Protein AF-A0A7S0N0I1-F1 (afdb_monomer_lite)

Radius of gyration: 22.68 Å; chains: 1; bounding box: 42×71×42 Å

Organism: NCBI:txid233186

pLDDT: mean 77.78, std 11.57, range [55.75, 96.75]

Foldseek 3Di:
DVVVVVVVVVVVCVVPVFPDDDFDLDADDADDPPPLPDDPPDPVSVVNVVSNCVVVVVVVPDDDDPDDDDDDDPPDALVCQCVDPVNVCCCVVPVPVDDRDDDDDDPPPQPQQVVCCQFQVDHDGPVVVVCSPPPDDDPSHYGVVVVVVVD

InterPro domains:
  IPR039524 GPI ethanolamine phosphate transferase 3 [PTHR23071] (4-150)

Structure (mmCIF, N/CA/C/O backbone):
data_AF-A0A7S0N0I1-F1
#
_entry.id   AF-A0A7S0N0I1-F1
#
loop_
_atom_site.group_PDB
_atom_site.id
_atom_site.type_symbol
_atom_site.label_atom_id
_atom_site.label_alt_id
_atom_site.label_comp_id
_atom_site.label_asym_id
_atom_site.label_entity_id
_atom_site.label_seq_id
_atom_site.pdbx_PDB_ins_code
_atom_site.Cartn_x
_atom_site.Cartn_y
_atom_site.Cartn_z
_atom_site.occupancy
_atom_site.B_iso_or_equiv
_atom_site.auth_seq_id
_atom_site.auth_comp_id
_atom_site.auth_asym_id
_atom_site.auth_atom_id
_atom_site.pdbx_PDB_model_num
ATOM 1 N N . ASN A 1 1 ? 18.845 41.990 -16.873 1.00 63.41 1 ASN A N 1
ATOM 2 C CA . ASN A 1 1 ? 19.590 40.792 -16.415 1.00 63.41 1 ASN A CA 1
ATOM 3 C C . ASN A 1 1 ? 18.882 39.913 -15.386 1.00 63.41 1 ASN A C 1
ATOM 5 O O . ASN A 1 1 ? 19.279 38.767 -15.263 1.00 63.41 1 ASN A O 1
ATOM 9 N N . VAL A 1 2 ? 17.809 40.354 -14.716 1.00 86.19 2 VAL A N 1
ATOM 10 C CA . VAL A 1 2 ? 17.047 39.487 -13.784 1.00 86.19 2 VAL A CA 1
ATOM 11 C C . VAL A 1 2 ? 16.192 38.436 -14.516 1.00 86.19 2 VAL A C 1
ATOM 13 O O . VAL A 1 2 ? 16.119 37.292 -14.080 1.00 86.19 2 VAL A O 1
ATOM 16 N N . GLY A 1 3 ? 15.629 38.773 -15.686 1.00 92.81 3 GLY A N 1
ATOM 17 C CA . GLY A 1 3 ? 14.811 37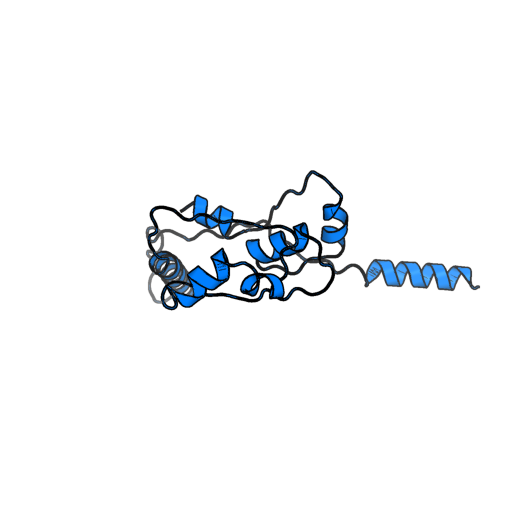.838 -16.475 1.00 92.81 3 GLY A CA 1
ATOM 18 C C . GLY A 1 3 ? 15.556 36.579 -16.938 1.00 92.81 3 GLY A C 1
ATOM 19 O O . GLY A 1 3 ? 14.998 35.491 -16.885 1.00 92.81 3 GLY A O 1
ATOM 20 N N . LEU A 1 4 ? 16.839 36.697 -17.302 1.00 93.44 4 LEU A N 1
ATOM 21 C CA . LEU A 1 4 ? 17.684 35.546 -17.658 1.00 93.44 4 LEU A CA 1
ATOM 22 C C . LEU A 1 4 ? 17.880 34.588 -16.477 1.00 93.44 4 LEU A C 1
ATOM 24 O O . LEU A 1 4 ? 17.880 33.376 -16.664 1.00 93.44 4 LEU A O 1
ATOM 28 N N . LEU A 1 5 ? 17.996 35.129 -15.263 1.00 93.06 5 LEU A N 1
ATOM 29 C CA . LEU A 1 5 ? 18.186 34.349 -14.044 1.00 93.06 5 LEU A CA 1
ATOM 30 C C . LEU A 1 5 ? 16.899 33.604 -13.653 1.00 93.06 5 LEU A C 1
ATOM 32 O O . LEU A 1 5 ? 16.961 32.454 -13.232 1.00 93.06 5 LEU A O 1
ATOM 36 N N . HIS A 1 6 ? 15.730 34.217 -13.874 1.00 93.12 6 HIS A N 1
ATOM 37 C CA . HIS A 1 6 ? 14.436 33.542 -13.722 1.00 93.12 6 HIS A CA 1
ATOM 38 C C . HIS A 1 6 ? 14.221 32.450 -14.772 1.00 93.12 6 HIS A C 1
ATOM 40 O O . HIS A 1 6 ? 13.816 31.351 -14.412 1.00 93.12 6 HIS A O 1
ATOM 46 N N . ILE A 1 7 ? 14.547 32.705 -16.044 1.00 94.56 7 ILE A N 1
ATOM 47 C CA . ILE A 1 7 ? 14.450 31.689 -17.105 1.00 94.56 7 ILE A CA 1
ATOM 48 C C . ILE A 1 7 ? 15.375 30.508 -16.796 1.00 94.56 7 ILE A C 1
ATOM 50 O O . ILE A 1 7 ? 14.942 29.361 -16.862 1.00 94.56 7 ILE A O 1
ATOM 54 N N . PHE A 1 8 ? 16.621 30.773 -16.398 1.00 92.50 8 PHE A N 1
ATOM 55 C CA . PHE A 1 8 ? 17.562 29.727 -16.003 1.00 92.50 8 PHE A CA 1
ATOM 56 C C . PHE A 1 8 ? 17.060 28.931 -14.789 1.00 92.50 8 PHE A C 1
ATOM 58 O O . PHE A 1 8 ? 17.102 27.704 -14.807 1.00 92.50 8 PHE A O 1
ATOM 65 N N . GLY A 1 9 ? 16.512 29.607 -13.772 1.00 90.00 9 GLY A N 1
ATOM 66 C CA . GLY A 1 9 ? 15.904 28.959 -12.608 1.00 90.00 9 GLY A CA 1
ATOM 67 C C . GLY A 1 9 ? 14.709 28.073 -12.966 1.00 90.00 9 GLY A C 1
ATOM 68 O O . GLY A 1 9 ? 14.618 26.949 -12.480 1.00 90.00 9 GLY A O 1
ATOM 69 N N . VAL A 1 10 ? 13.832 28.528 -13.867 1.00 89.81 10 VAL A N 1
ATOM 70 C CA . VAL A 1 10 ? 12.703 27.728 -14.369 1.00 89.81 10 VAL A CA 1
ATOM 71 C C . VAL A 1 10 ? 13.198 26.512 -15.153 1.00 89.81 10 VAL A C 1
ATOM 73 O O . VAL A 1 10 ? 12.707 25.412 -14.928 1.00 89.81 10 VAL A O 1
ATOM 76 N N . LEU A 1 11 ? 14.199 26.666 -16.024 1.00 88.50 11 LEU A N 1
ATOM 77 C CA . LEU A 1 11 ? 14.775 25.545 -16.778 1.00 88.50 11 LEU A CA 1
ATOM 78 C C . LEU A 1 11 ? 15.449 24.517 -15.859 1.00 88.50 11 LEU A C 1
ATOM 80 O O . LEU A 1 11 ? 15.284 23.312 -16.050 1.00 88.50 11 LEU A O 1
ATOM 84 N N . MET A 1 12 ? 16.175 24.976 -14.838 1.00 86.69 12 MET A N 1
ATOM 85 C CA . MET A 1 12 ? 16.802 24.092 -13.857 1.00 86.69 12 MET A CA 1
ATOM 86 C C . MET A 1 12 ? 15.751 23.369 -12.995 1.00 86.69 12 MET A C 1
ATOM 88 O O . MET A 1 12 ? 15.864 22.170 -12.750 1.00 86.69 12 MET A O 1
ATOM 92 N N . PHE A 1 13 ? 14.685 24.067 -12.596 1.00 84.06 13 PHE A N 1
ATOM 93 C CA . PHE A 1 13 ? 13.560 23.467 -11.880 1.00 84.06 13 PHE A CA 1
ATOM 94 C C . PHE A 1 13 ? 12.854 22.400 -12.727 1.00 84.06 13 PHE A C 1
ATOM 96 O O . PHE A 1 13 ? 12.692 21.268 -12.281 1.00 84.06 13 PHE A O 1
ATOM 103 N N . LEU A 1 14 ? 12.504 22.714 -13.976 1.00 80.06 14 LEU A N 1
ATOM 104 C CA . LEU A 1 14 ? 11.817 21.781 -14.873 1.00 80.06 14 LEU A CA 1
ATOM 105 C C . LEU A 1 14 ? 12.673 20.561 -15.254 1.00 80.06 14 LEU A C 1
ATOM 107 O O . LEU A 1 14 ? 12.114 19.508 -15.543 1.00 80.06 14 LEU A O 1
ATOM 111 N N . SER A 1 15 ? 14.005 20.680 -15.243 1.00 77.94 15 SER A N 1
ATOM 112 C CA . SER A 1 15 ? 14.913 19.577 -15.596 1.00 77.94 15 SER A CA 1
ATOM 113 C C . SER A 1 15 ? 15.227 18.618 -14.444 1.00 77.94 15 SER A C 1
ATOM 115 O O . SER A 1 15 ? 15.503 17.452 -14.712 1.00 77.94 15 SER A O 1
ATOM 117 N N . GLY A 1 16 ? 15.190 19.075 -13.186 1.00 69.81 16 GLY A N 1
ATOM 118 C CA . GLY A 1 16 ? 15.610 18.267 -12.030 1.00 69.81 16 GLY A CA 1
ATOM 119 C C . GLY A 1 16 ? 14.535 17.981 -10.979 1.00 69.81 16 GLY A C 1
ATOM 120 O O . GLY A 1 16 ? 14.659 17.007 -10.242 1.00 69.81 16 GLY A O 1
ATOM 121 N N . PHE A 1 17 ? 13.485 18.802 -10.881 1.00 67.62 17 PHE A N 1
ATOM 122 C CA . PHE A 1 17 ? 12.477 18.662 -9.821 1.00 67.62 17 PHE A CA 1
ATOM 123 C C . PHE A 1 17 ? 11.466 17.544 -10.100 1.00 67.62 17 PHE A C 1
ATOM 125 O O . PHE A 1 17 ? 10.965 16.898 -9.179 1.00 67.62 17 PHE A O 1
ATOM 132 N N . LEU A 1 18 ? 11.161 17.292 -11.374 1.00 62.94 18 LEU A N 1
ATOM 133 C CA . LEU A 1 18 ? 10.228 16.240 -11.754 1.00 62.94 18 LEU A CA 1
ATOM 134 C C . LEU A 1 18 ? 10.950 14.892 -11.718 1.00 62.94 18 LEU A C 1
ATOM 136 O O . LEU A 1 18 ? 11.586 14.483 -12.687 1.00 62.94 18 LEU A O 1
ATOM 140 N N . LEU A 1 19 ? 10.842 14.201 -10.581 1.00 56.94 19 LEU A N 1
ATOM 141 C CA . LEU A 1 19 ? 11.234 12.800 -10.449 1.00 56.94 19 LEU A CA 1
ATOM 142 C C . LEU A 1 19 ? 10.541 11.977 -11.544 1.00 56.94 19 LEU A C 1
ATOM 144 O O . LEU A 1 19 ? 9.338 11.718 -11.488 1.00 56.94 19 LEU A O 1
ATOM 148 N N . THR A 1 20 ? 11.310 11.571 -12.551 1.00 56.31 20 THR A N 1
ATOM 149 C CA . THR A 1 20 ? 10.852 10.660 -13.596 1.00 56.31 20 THR A CA 1
ATOM 150 C C . THR A 1 20 ? 11.000 9.235 -13.076 1.00 56.31 20 THR A C 1
ATOM 152 O O . THR A 1 20 ? 12.081 8.650 -13.077 1.00 56.31 20 THR A O 1
ATOM 155 N N . ARG A 1 21 ? 9.903 8.663 -12.574 1.00 66.00 21 ARG A N 1
ATOM 156 C CA . ARG A 1 21 ? 9.843 7.231 -12.265 1.00 66.00 21 ARG A CA 1
ATOM 157 C C . ARG A 1 21 ? 9.639 6.457 -13.563 1.00 66.00 21 ARG A C 1
ATOM 159 O O . ARG A 1 21 ? 8.829 6.843 -14.402 1.00 66.00 21 ARG A O 1
ATOM 166 N N . ARG A 1 22 ? 10.354 5.342 -13.712 1.00 62.75 22 ARG A N 1
ATOM 167 C CA . ARG A 1 22 ? 10.014 4.329 -14.711 1.00 62.75 22 ARG A CA 1
ATOM 168 C C . ARG A 1 22 ? 8.943 3.421 -14.127 1.00 62.75 22 ARG A C 1
ATOM 170 O O . ARG A 1 22 ? 9.184 2.742 -13.134 1.00 62.75 22 ARG A O 1
ATOM 177 N N . GLU A 1 23 ? 7.771 3.446 -14.738 1.00 68.50 23 GLU A N 1
ATOM 178 C CA . GLU A 1 23 ? 6.701 2.490 -14.475 1.00 68.50 23 GLU A CA 1
ATOM 179 C C . GLU A 1 23 ? 6.893 1.327 -15.451 1.00 68.50 23 GLU A C 1
ATOM 181 O O . GLU A 1 23 ? 6.908 1.536 -16.669 1.00 68.50 23 GLU A O 1
ATOM 186 N N . LEU A 1 24 ? 7.120 0.117 -14.933 1.00 75.00 24 LEU A N 1
ATOM 187 C CA . LEU A 1 24 ? 7.102 -1.076 -15.773 1.00 75.00 24 LEU A CA 1
ATOM 188 C C . LEU A 1 24 ? 5.642 -1.450 -16.014 1.00 75.00 24 LEU A C 1
ATOM 190 O O . LEU A 1 24 ? 4.873 -1.603 -15.069 1.00 75.00 24 LEU A O 1
ATOM 194 N N . ARG A 1 25 ? 5.280 -1.582 -17.290 1.00 75.44 25 ARG A N 1
ATOM 195 C CA . ARG A 1 25 ? 3.948 -2.041 -17.717 1.00 75.44 25 ARG A CA 1
ATOM 196 C C . ARG A 1 25 ? 3.854 -3.561 -17.802 1.00 75.44 25 ARG A C 1
ATOM 198 O O . ARG A 1 25 ? 2.791 -4.104 -18.085 1.00 75.44 25 ARG A O 1
ATOM 205 N N . ASP A 1 26 ? 4.984 -4.234 -17.620 1.00 80.19 26 ASP A N 1
ATOM 206 C CA . ASP A 1 26 ? 5.053 -5.680 -17.696 1.00 80.19 26 ASP A CA 1
ATOM 207 C C . ASP A 1 26 ? 4.428 -6.281 -16.442 1.00 80.19 26 ASP A C 1
ATOM 209 O O . ASP A 1 26 ? 4.752 -5.907 -15.314 1.00 80.19 26 ASP A O 1
ATOM 213 N N . ILE A 1 27 ? 3.525 -7.227 -16.665 1.00 79.25 27 ILE A N 1
ATOM 214 C CA . ILE A 1 27 ? 2.850 -7.970 -15.610 1.00 79.25 27 ILE A CA 1
ATOM 215 C C . ILE A 1 27 ? 3.691 -9.204 -15.327 1.00 79.25 27 ILE A C 1
ATOM 217 O O . ILE A 1 27 ? 4.032 -9.953 -16.251 1.00 79.25 27 ILE A O 1
ATOM 221 N N . SER A 1 28 ? 4.031 -9.423 -14.059 1.00 78.75 28 SER A N 1
ATOM 222 C CA . SER A 1 28 ? 4.778 -10.613 -13.682 1.00 78.75 28 SER A CA 1
ATOM 223 C C . SER A 1 28 ? 3.939 -11.858 -13.978 1.00 78.75 28 SER A C 1
ATOM 225 O O . SER A 1 28 ? 2.743 -11.922 -13.699 1.00 78.75 28 SER A O 1
ATOM 227 N N . SER A 1 29 ? 4.560 -12.839 -14.625 1.00 76.62 29 SER A N 1
ATOM 228 C CA . SER A 1 29 ? 3.956 -14.141 -14.886 1.00 76.62 29 SER A CA 1
ATOM 229 C C . SER A 1 29 ? 4.889 -15.204 -14.352 1.00 76.62 29 SER A C 1
ATOM 231 O O . SER A 1 29 ? 6.112 -15.089 -14.473 1.00 76.62 29 SER A O 1
ATOM 233 N N . CYS A 1 30 ? 4.309 -16.230 -13.742 1.00 74.12 30 CYS A N 1
ATOM 234 C CA . CYS A 1 30 ? 5.086 -17.365 -13.292 1.00 74.12 30 CYS A CA 1
ATOM 235 C C . CYS A 1 30 ? 5.048 -18.464 -14.344 1.00 74.12 30 CYS A C 1
ATOM 237 O O . CYS A 1 30 ? 3.960 -18.900 -14.724 1.00 74.12 30 CYS A O 1
ATOM 239 N N . PRO A 1 31 ? 6.219 -18.897 -14.845 1.00 65.69 31 PRO A N 1
ATOM 240 C CA . PRO A 1 31 ? 6.283 -20.025 -15.754 1.00 65.69 31 PRO A CA 1
ATOM 241 C C . PRO A 1 31 ? 5.744 -21.267 -15.047 1.00 65.69 31 PRO A C 1
ATOM 243 O O . PRO A 1 31 ? 6.167 -21.579 -13.933 1.00 65.69 31 PRO A O 1
ATOM 246 N N . THR A 1 32 ? 4.831 -21.985 -15.693 1.00 62.12 32 THR A N 1
ATOM 247 C CA . THR A 1 32 ? 4.448 -23.325 -15.255 1.00 62.12 32 THR A CA 1
ATOM 248 C C . THR A 1 32 ? 5.603 -24.293 -15.505 1.00 62.12 32 THR A C 1
ATOM 250 O O . THR A 1 32 ? 6.397 -24.133 -16.435 1.00 62.12 32 THR A O 1
ATOM 253 N N . GLN A 1 33 ? 5.708 -25.305 -14.645 1.00 57.25 33 GLN A N 1
ATOM 254 C CA . GLN A 1 33 ? 6.823 -26.255 -14.568 1.00 57.25 33 GLN A CA 1
ATOM 255 C C . GLN A 1 33 ? 7.041 -27.100 -15.843 1.00 57.25 33 GLN A C 1
ATOM 257 O O . GLN A 1 33 ? 8.032 -27.814 -15.947 1.00 57.25 33 GLN A O 1
ATOM 262 N N . GLU A 1 34 ? 6.169 -26.984 -16.845 1.00 55.75 34 GLU A N 1
ATOM 263 C CA . GLU A 1 34 ? 6.201 -27.772 -18.082 1.00 55.75 34 GLU A CA 1
ATOM 264 C C . GLU A 1 34 ? 7.300 -27.360 -19.087 1.00 55.75 34 GLU A C 1
ATOM 266 O O . GLU A 1 34 ? 7.439 -28.003 -20.123 1.00 55.75 34 GLU A O 1
ATOM 271 N N . LEU A 1 35 ? 8.101 -26.318 -18.819 1.00 55.81 35 LEU A N 1
ATOM 272 C CA . LEU A 1 35 ? 9.037 -25.744 -19.810 1.00 55.81 35 LEU A CA 1
ATOM 273 C C . LEU A 1 35 ? 10.521 -25.712 -19.405 1.00 55.81 35 LEU A C 1
ATOM 275 O O . LEU A 1 35 ? 11.302 -24.985 -20.021 1.00 55.81 35 LEU A O 1
ATOM 279 N N . VAL A 1 36 ? 10.950 -26.484 -18.402 1.00 57.16 36 VAL A N 1
ATOM 280 C CA . VAL A 1 36 ? 12.367 -26.512 -17.980 1.00 57.16 36 VAL A CA 1
ATOM 281 C C . VAL A 1 36 ? 12.931 -27.929 -18.015 1.00 57.16 36 VAL A C 1
ATOM 283 O O . VAL A 1 36 ? 13.337 -28.486 -16.997 1.00 57.16 36 VAL A O 1
ATOM 286 N N . ASP A 1 37 ? 12.984 -28.495 -19.219 1.00 59.88 37 ASP A N 1
ATOM 287 C CA . ASP A 1 37 ? 13.902 -29.590 -19.536 1.00 59.88 37 ASP A CA 1
ATOM 288 C C . ASP A 1 37 ? 15.244 -28.962 -19.942 1.00 59.88 37 ASP A C 1
ATOM 290 O O . ASP A 1 37 ? 15.513 -28.705 -21.114 1.00 59.88 37 ASP A O 1
ATOM 294 N N . CYS A 1 38 ? 16.039 -28.543 -18.955 1.00 67.56 38 CYS A N 1
ATOM 295 C CA . CYS A 1 38 ? 17.401 -28.080 -19.205 1.00 67.56 38 CYS A CA 1
ATOM 296 C C . CYS A 1 38 ? 18.400 -28.786 -18.290 1.00 67.56 38 CYS A C 1
ATOM 298 O O . CYS A 1 38 ? 18.126 -29.055 -17.118 1.00 67.56 38 CYS A O 1
ATOM 300 N N . GLU A 1 39 ? 19.543 -29.136 -18.881 1.00 66.69 39 GLU A N 1
ATOM 301 C CA . GLU A 1 39 ? 20.630 -29.871 -18.242 1.00 66.69 39 GLU A CA 1
ATOM 302 C C . GLU A 1 39 ? 21.366 -28.980 -17.227 1.00 66.69 39 GLU A C 1
ATOM 304 O O . GLU A 1 39 ? 21.621 -27.799 -17.469 1.00 66.69 39 GLU A O 1
ATOM 309 N N . ASP A 1 40 ? 21.751 -29.560 -16.088 1.00 62.25 40 ASP A N 1
ATOM 310 C CA . ASP A 1 40 ? 22.257 -28.854 -14.896 1.00 62.25 40 ASP A CA 1
ATOM 311 C C . ASP A 1 40 ? 23.613 -28.125 -15.075 1.00 62.25 40 ASP A C 1
ATOM 313 O O . ASP A 1 40 ? 24.131 -27.522 -14.129 1.00 62.25 40 ASP A O 1
ATOM 317 N N . ALA A 1 41 ? 24.205 -28.171 -16.272 1.00 65.88 41 ALA A N 1
ATOM 318 C CA . ALA A 1 41 ? 25.486 -27.543 -16.592 1.00 65.88 41 ALA A CA 1
ATOM 319 C C . ALA A 1 41 ? 25.383 -26.037 -16.904 1.00 65.88 41 ALA A C 1
ATOM 321 O O . ALA A 1 41 ? 26.394 -25.339 -16.825 1.00 65.88 41 ALA A O 1
ATOM 322 N N . ASP A 1 42 ? 24.192 -25.523 -17.225 1.00 79.69 42 ASP A N 1
ATOM 323 C CA . ASP A 1 42 ? 23.988 -24.108 -17.551 1.00 79.69 42 ASP A CA 1
ATOM 324 C C . ASP A 1 42 ? 23.624 -23.271 -16.303 1.00 79.69 42 ASP A C 1
ATOM 326 O O . ASP A 1 42 ? 22.637 -2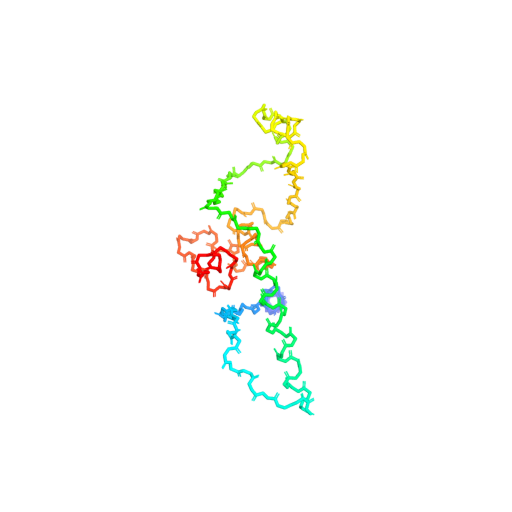3.531 -15.605 1.00 79.69 42 ASP A O 1
ATOM 330 N N . GLU A 1 43 ? 24.421 -22.239 -15.997 1.00 77.19 43 GLU A N 1
ATOM 331 C CA . GLU A 1 43 ? 24.137 -21.314 -14.889 1.00 77.19 43 GLU A CA 1
ATOM 332 C C . GLU A 1 43 ? 22.860 -20.498 -15.121 1.00 77.19 43 GLU A C 1
ATOM 334 O O . GLU A 1 43 ? 22.116 -20.254 -14.165 1.00 77.19 43 GLU A O 1
ATOM 339 N N . GLN A 1 44 ? 22.556 -20.123 -16.370 1.00 77.50 44 GLN A N 1
ATOM 340 C CA . GLN A 1 44 ? 21.313 -19.418 -16.682 1.00 77.50 44 GLN A CA 1
ATOM 341 C C . GLN A 1 44 ? 20.084 -20.310 -16.435 1.00 77.50 44 GLN A C 1
ATOM 343 O O . GLN A 1 44 ? 19.096 -19.840 -15.861 1.00 77.50 44 GLN A O 1
ATOM 348 N N . CYS A 1 45 ? 20.150 -21.599 -16.786 1.00 75.12 45 CYS A N 1
ATOM 349 C CA . CYS A 1 45 ? 19.112 -22.583 -16.454 1.00 75.12 45 CYS A CA 1
ATOM 350 C C . CYS A 1 45 ? 18.910 -22.723 -14.932 1.00 75.12 45 CYS A C 1
ATOM 352 O O . CYS A 1 45 ? 17.770 -22.679 -14.459 1.00 75.12 45 CYS A O 1
ATOM 354 N N . ARG A 1 46 ? 19.989 -22.811 -14.136 1.00 73.62 46 ARG A N 1
ATOM 355 C CA . ARG A 1 46 ? 19.885 -22.937 -12.667 1.00 73.62 46 ARG A CA 1
ATOM 356 C C . ARG A 1 46 ? 19.178 -21.749 -12.013 1.00 73.62 46 ARG A C 1
ATOM 358 O O . ARG A 1 46 ? 18.294 -21.956 -11.183 1.00 73.62 46 ARG A O 1
ATOM 365 N N . LEU A 1 47 ? 19.498 -20.520 -12.421 1.00 74.25 47 LEU A N 1
ATOM 366 C CA . LEU A 1 47 ? 18.807 -19.317 -11.935 1.00 74.25 47 LEU A CA 1
ATOM 367 C C . LEU A 1 47 ? 17.315 -19.320 -12.300 1.00 74.25 47 LEU A C 1
ATOM 369 O O . LEU A 1 47 ? 16.477 -18.908 -11.497 1.00 74.25 47 LEU A O 1
ATOM 373 N N . ARG A 1 48 ? 16.969 -19.831 -13.487 1.00 72.94 48 ARG A N 1
ATOM 374 C CA . ARG A 1 48 ? 15.580 -19.943 -13.946 1.00 72.94 48 ARG A CA 1
ATOM 375 C C . ARG A 1 48 ? 14.788 -20.977 -13.141 1.00 72.94 48 ARG A C 1
ATOM 377 O O . ARG A 1 48 ? 13.652 -20.692 -12.772 1.00 72.94 48 ARG A O 1
ATOM 384 N N . ARG A 1 49 ? 15.393 -22.127 -12.809 1.00 70.94 49 ARG A N 1
ATOM 385 C CA . ARG A 1 49 ? 14.780 -23.164 -11.957 1.00 70.94 49 ARG A CA 1
ATOM 386 C C . ARG A 1 49 ? 14.538 -22.648 -10.530 1.00 70.94 49 ARG A C 1
ATOM 388 O O . ARG A 1 49 ? 13.426 -22.785 -10.037 1.00 70.94 49 ARG A O 1
ATOM 395 N N . ILE A 1 50 ? 15.504 -21.939 -9.931 1.00 72.25 50 ILE A N 1
ATOM 396 C CA . ILE A 1 50 ? 15.323 -21.265 -8.626 1.00 72.25 50 ILE A CA 1
ATOM 397 C C . ILE A 1 50 ? 14.169 -20.253 -8.683 1.00 72.25 50 ILE A C 1
ATOM 399 O O . ILE A 1 50 ? 13.353 -20.198 -7.768 1.00 72.25 50 ILE A O 1
ATOM 403 N N . GLY A 1 51 ? 14.071 -19.466 -9.760 1.00 71.69 51 GLY A N 1
ATOM 404 C CA . GLY A 1 51 ? 12.972 -18.515 -9.942 1.00 71.69 51 GLY A CA 1
ATOM 405 C C . GLY A 1 51 ? 11.592 -19.181 -10.018 1.00 71.69 51 GLY A C 1
ATOM 406 O O . GLY A 1 51 ? 10.632 -18.665 -9.445 1.00 71.69 51 GLY A O 1
ATOM 407 N N . ILE A 1 52 ? 11.490 -20.341 -10.674 1.00 73.12 52 ILE A N 1
ATOM 408 C CA . ILE A 1 52 ? 10.239 -21.112 -10.787 1.00 73.12 52 ILE A CA 1
ATOM 409 C C . ILE A 1 52 ? 9.873 -21.773 -9.462 1.00 73.12 52 ILE A C 1
ATOM 411 O O . ILE A 1 52 ? 8.720 -21.665 -9.043 1.00 73.12 52 ILE A O 1
ATOM 415 N N . ASP A 1 53 ? 10.831 -22.408 -8.784 1.00 69.75 53 ASP A N 1
ATOM 416 C CA . ASP A 1 53 ? 10.604 -23.011 -7.468 1.00 69.75 53 ASP A CA 1
ATOM 417 C C . ASP A 1 53 ? 10.184 -21.940 -6.462 1.00 69.75 53 ASP A C 1
ATOM 419 O O . ASP A 1 53 ? 9.232 -22.137 -5.709 1.00 69.75 53 ASP A O 1
ATOM 423 N N . MET A 1 54 ? 10.826 -20.768 -6.492 1.00 70.00 54 MET A N 1
ATOM 424 C CA . MET A 1 54 ? 10.470 -19.642 -5.635 1.00 70.00 54 MET A CA 1
ATOM 425 C C . MET A 1 54 ? 9.061 -19.129 -5.931 1.00 70.00 54 MET A C 1
ATOM 427 O O . MET A 1 54 ? 8.311 -18.889 -4.988 1.00 70.00 54 MET A O 1
ATOM 431 N N . CYS A 1 55 ? 8.660 -19.008 -7.201 1.00 74.19 55 CYS A N 1
ATOM 432 C CA . CYS A 1 55 ? 7.295 -18.586 -7.503 1.00 74.19 55 CYS A CA 1
ATOM 433 C C . CYS A 1 55 ? 6.249 -19.651 -7.141 1.00 74.19 55 CYS A C 1
ATOM 435 O O . CYS A 1 55 ? 5.236 -19.336 -6.521 1.00 74.19 55 CYS A O 1
ATOM 437 N N . SER A 1 56 ? 6.507 -20.916 -7.468 1.00 67.56 56 SER A N 1
ATOM 438 C CA . SER A 1 56 ? 5.592 -22.026 -7.176 1.00 67.56 56 SER A CA 1
ATOM 439 C C . SER A 1 56 ? 5.420 -22.219 -5.669 1.00 67.56 56 SER A C 1
ATOM 441 O O . SER A 1 56 ? 4.309 -22.429 -5.189 1.00 67.56 56 SER A O 1
ATOM 443 N N . SER A 1 57 ? 6.501 -22.053 -4.904 1.00 64.81 57 SER A N 1
ATOM 444 C CA . SER A 1 57 ? 6.484 -22.091 -3.438 1.00 64.81 57 SER A CA 1
ATOM 445 C C . SER A 1 57 ? 5.813 -20.859 -2.836 1.00 64.81 57 SER A C 1
ATOM 447 O O . SER A 1 57 ? 5.069 -20.989 -1.869 1.00 64.81 57 SER A O 1
ATOM 449 N N . ALA A 1 58 ? 6.032 -19.664 -3.398 1.00 64.88 58 ALA A N 1
ATOM 450 C CA . ALA A 1 58 ? 5.339 -18.450 -2.972 1.00 64.88 58 ALA A CA 1
ATOM 451 C C . ALA A 1 58 ? 3.824 -18.565 -3.191 1.00 64.88 58 ALA A C 1
ATOM 453 O O . ALA A 1 58 ? 3.061 -18.197 -2.304 1.00 64.88 58 ALA A O 1
ATOM 454 N N . LEU A 1 59 ? 3.388 -19.146 -4.315 1.00 62.44 59 LEU A N 1
ATOM 455 C CA . LEU A 1 59 ? 1.981 -19.468 -4.551 1.00 62.44 59 LEU A CA 1
ATOM 456 C C . LEU A 1 59 ? 1.489 -20.547 -3.571 1.00 62.44 59 LEU A C 1
ATOM 458 O O . LEU A 1 59 ? 0.434 -20.389 -2.962 1.00 62.44 59 LEU A O 1
ATOM 462 N N . GLY A 1 60 ? 2.253 -21.624 -3.375 1.00 59.59 60 GLY A N 1
ATOM 463 C CA . GLY A 1 60 ? 1.904 -22.732 -2.478 1.00 59.59 60 GLY A CA 1
ATOM 464 C C . GLY A 1 60 ? 1.859 -22.369 -0.988 1.00 59.59 60 GLY A C 1
ATOM 465 O O . GLY A 1 60 ? 1.195 -23.055 -0.217 1.00 59.59 60 GLY A O 1
ATOM 466 N N . MET A 1 61 ? 2.523 -21.285 -0.576 1.00 58.72 61 MET A N 1
ATOM 467 C CA . MET A 1 61 ? 2.482 -20.753 0.793 1.00 58.72 61 MET A CA 1
ATOM 468 C C . MET A 1 61 ? 1.295 -19.821 1.061 1.00 58.72 61 MET A C 1
ATOM 470 O O . MET A 1 61 ? 1.075 -19.441 2.213 1.00 58.72 61 MET A O 1
ATOM 474 N N . LEU A 1 62 ? 0.537 -19.424 0.036 1.00 60.44 62 LEU A N 1
ATOM 475 C CA . LEU A 1 62 ? -0.641 -18.593 0.249 1.00 60.44 62 LEU A CA 1
ATOM 476 C C . LEU A 1 62 ? -1.757 -19.442 0.873 1.00 60.44 62 LEU A C 1
ATOM 478 O O . LEU A 1 62 ? -2.067 -20.505 0.333 1.00 60.44 62 LEU A O 1
ATOM 482 N N . PRO A 1 63 ? -2.370 -18.991 1.984 1.00 62.97 63 PRO A N 1
ATOM 483 C CA . PRO A 1 63 ? -3.475 -19.710 2.602 1.00 62.97 63 PRO A CA 1
ATOM 484 C C . PRO A 1 63 ? -4.611 -19.888 1.593 1.00 62.97 63 PRO A C 1
ATOM 486 O O . PRO A 1 63 ? -4.965 -18.942 0.887 1.00 62.97 63 PRO A O 1
ATOM 489 N N . ASP A 1 64 ? -5.170 -21.094 1.538 1.00 70.75 64 ASP A N 1
ATOM 490 C CA . ASP A 1 64 ? -6.302 -21.418 0.673 1.00 70.75 64 ASP A CA 1
ATOM 491 C C . ASP A 1 64 ? -7.588 -20.955 1.366 1.00 70.75 64 ASP A C 1
ATOM 493 O O . ASP A 1 64 ? -8.150 -21.633 2.228 1.00 70.75 64 ASP A O 1
ATOM 497 N N . TYR A 1 65 ? -7.971 -19.709 1.101 1.00 78.31 65 TYR A N 1
ATOM 498 C CA . TYR A 1 65 ? -9.228 -19.144 1.570 1.00 78.31 65 TYR A CA 1
ATOM 499 C C . TYR A 1 65 ? -10.289 -19.305 0.480 1.00 78.31 65 TYR A C 1
ATOM 501 O O . TYR A 1 65 ? -10.062 -18.954 -0.673 1.00 78.31 65 TYR A O 1
ATOM 509 N N . GLU A 1 66 ? -11.486 -19.764 0.847 1.00 81.75 66 GLU A N 1
ATOM 510 C CA . GLU A 1 66 ? -12.617 -19.823 -0.095 1.00 81.75 66 GLU A CA 1
ATOM 511 C C . GLU A 1 66 ? -13.106 -18.418 -0.486 1.00 81.75 66 GLU A C 1
ATOM 513 O O . GLU A 1 66 ? -13.652 -18.211 -1.569 1.00 81.75 66 GLU A O 1
ATOM 518 N N . LEU A 1 67 ? -12.914 -17.438 0.406 1.00 84.31 67 LEU A N 1
ATOM 519 C CA . LEU A 1 67 ? -13.326 -16.055 0.210 1.00 84.31 67 LEU A CA 1
ATOM 520 C C . LEU A 1 67 ? -12.443 -15.096 1.012 1.00 84.31 67 LEU A C 1
ATOM 522 O O . LEU A 1 67 ? -12.248 -15.270 2.216 1.00 84.31 67 LEU A O 1
ATOM 526 N N . VAL A 1 68 ? -11.994 -14.025 0.359 1.00 87.12 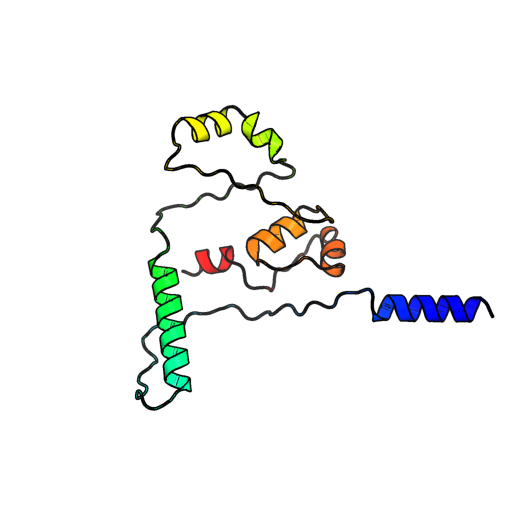68 VAL A N 1
ATOM 527 C CA . VAL A 1 68 ? -11.391 -12.858 1.013 1.00 87.12 68 VAL A CA 1
ATOM 528 C C . VAL A 1 68 ? -12.224 -11.621 0.724 1.00 87.12 68 VAL A C 1
ATOM 530 O O . VAL A 1 68 ? -12.594 -11.348 -0.416 1.00 87.12 68 VAL A O 1
ATOM 533 N N . VAL A 1 69 ? -12.503 -10.857 1.780 1.00 91.44 69 VAL A N 1
ATOM 534 C CA . VAL A 1 69 ? -13.196 -9.570 1.708 1.00 91.44 69 VAL A CA 1
ATOM 535 C C . VAL A 1 69 ? -12.203 -8.466 2.048 1.00 91.44 69 VAL A C 1
ATOM 537 O O . VAL A 1 69 ? -11.639 -8.448 3.141 1.00 91.44 69 VAL A O 1
ATOM 540 N N . ILE A 1 70 ? -12.007 -7.533 1.117 1.00 91.06 70 ILE A N 1
ATOM 541 C CA . ILE A 1 70 ? -11.163 -6.350 1.305 1.00 91.06 70 ILE A CA 1
ATOM 542 C C . ILE A 1 70 ? -12.084 -5.148 1.516 1.00 91.06 70 ILE A C 1
ATOM 544 O O . ILE A 1 70 ? -12.797 -4.740 0.601 1.00 91.06 70 ILE A O 1
ATOM 548 N N . LEU A 1 71 ? -12.071 -4.577 2.722 1.00 92.56 71 LEU A N 1
ATOM 549 C CA . LEU A 1 71 ? -12.821 -3.368 3.057 1.00 92.56 71 LEU A CA 1
ATOM 550 C C . LEU A 1 71 ? -11.876 -2.165 3.088 1.00 92.56 71 LEU A C 1
ATOM 552 O O . LEU A 1 71 ? -10.977 -2.100 3.925 1.00 92.56 71 LEU A O 1
ATOM 556 N N . ILE A 1 72 ? -12.103 -1.199 2.200 1.00 91.44 72 ILE A N 1
ATOM 557 C CA . ILE A 1 72 ? -11.366 0.068 2.173 1.00 91.44 72 ILE A CA 1
ATOM 558 C C . ILE A 1 72 ? -12.247 1.145 2.801 1.00 91.44 72 ILE A C 1
ATOM 560 O O . ILE A 1 72 ? -13.340 1.421 2.311 1.00 91.44 72 ILE A O 1
ATOM 564 N N . VAL A 1 73 ? -11.758 1.759 3.877 1.00 90.94 73 VAL A N 1
ATOM 565 C CA . VAL A 1 73 ? -12.405 2.901 4.532 1.00 90.94 73 VAL A CA 1
ATOM 566 C C . VAL A 1 73 ? -11.561 4.137 4.266 1.00 90.94 73 VAL A C 1
ATOM 568 O O . VAL A 1 73 ? -10.413 4.217 4.708 1.00 90.94 73 VAL A O 1
ATOM 571 N N . ASP A 1 74 ? -12.114 5.095 3.528 1.00 89.62 74 ASP A N 1
ATOM 572 C CA . ASP A 1 74 ? -11.411 6.341 3.240 1.00 89.62 74 ASP A CA 1
ATOM 573 C C . ASP A 1 74 ? -11.288 7.211 4.501 1.00 89.62 74 ASP A C 1
ATOM 575 O O . ASP A 1 74 ? -12.164 7.217 5.366 1.00 89.62 74 ASP A O 1
ATOM 579 N N . ALA A 1 75 ? -10.175 7.935 4.606 1.00 87.00 75 ALA A N 1
ATOM 580 C CA . ALA A 1 75 ? -9.861 8.850 5.704 1.00 87.00 75 ALA A CA 1
ATOM 581 C C . ALA A 1 75 ? -9.888 8.262 7.139 1.00 87.00 75 ALA A C 1
ATOM 583 O O . ALA A 1 75 ? -9.879 9.024 8.109 1.00 87.00 75 ALA A O 1
ATOM 584 N N . LEU A 1 76 ? -9.846 6.933 7.314 1.00 88.94 76 LEU A N 1
ATOM 585 C CA . LEU A 1 76 ? -9.733 6.323 8.643 1.00 88.94 76 LEU A CA 1
ATOM 586 C C . LEU A 1 76 ? -8.299 6.447 9.176 1.00 88.94 76 LEU A C 1
ATOM 588 O O . LEU A 1 76 ? -7.359 5.848 8.648 1.00 88.94 76 LEU A O 1
ATOM 592 N N . ARG A 1 77 ? -8.120 7.228 10.243 1.00 88.31 77 ARG A N 1
ATOM 593 C CA . ARG A 1 77 ? -6.831 7.339 10.932 1.00 88.31 77 ARG A CA 1
ATOM 594 C C . ARG A 1 77 ? -6.581 6.133 11.837 1.00 88.31 77 ARG A C 1
ATOM 596 O O . ARG A 1 77 ? -7.511 5.520 12.353 1.00 88.31 77 ARG A O 1
ATOM 603 N N . PHE A 1 78 ? -5.305 5.830 12.062 1.00 89.56 78 PHE A N 1
ATOM 604 C CA . PHE A 1 78 ? -4.890 4.685 12.872 1.00 89.56 78 PHE A CA 1
ATOM 605 C C . PHE A 1 78 ? -5.359 4.778 14.332 1.00 89.56 78 PHE A C 1
ATOM 607 O O . PHE A 1 78 ? -5.786 3.779 14.899 1.00 89.56 78 PHE A O 1
ATOM 614 N N . ASP A 1 79 ? -5.332 5.966 14.931 1.00 89.56 79 ASP A N 1
ATOM 615 C CA . ASP A 1 79 ? -5.760 6.204 16.314 1.00 89.56 79 ASP A CA 1
ATOM 616 C C . ASP A 1 79 ? -7.259 5.949 16.540 1.00 89.56 79 ASP A C 1
ATOM 618 O O . ASP A 1 79 ? -7.651 5.510 17.616 1.00 89.56 79 ASP A O 1
ATOM 622 N N . PHE A 1 80 ? -8.089 6.075 15.502 1.00 89.62 80 PHE A N 1
ATOM 623 C CA . PHE A 1 80 ? -9.509 5.721 15.592 1.00 89.62 80 PHE A CA 1
ATOM 624 C C . PHE A 1 80 ? -9.759 4.209 15.639 1.00 89.62 80 PHE A C 1
ATOM 626 O O . PHE A 1 80 ? -10.838 3.780 16.045 1.00 89.62 80 PHE A O 1
ATOM 633 N N . SER A 1 81 ? -8.783 3.373 15.267 1.00 85.75 81 SER A N 1
ATOM 634 C CA . SER A 1 81 ? -8.963 1.913 15.270 1.00 85.75 81 SER A CA 1
ATOM 635 C C . SER A 1 81 ? -9.235 1.345 16.667 1.00 85.75 81 SER A C 1
ATOM 637 O O . SER A 1 81 ? -9.982 0.379 16.797 1.00 85.75 81 SER A O 1
ATOM 639 N N . THR A 1 82 ? -8.688 1.967 17.715 1.00 83.44 82 THR A N 1
ATOM 640 C CA . THR A 1 82 ? -8.925 1.573 19.112 1.00 83.44 82 THR A CA 1
ATOM 641 C C . THR A 1 82 ? -10.186 2.188 19.710 1.00 83.44 82 THR A C 1
ATOM 643 O O . THR A 1 82 ? -10.687 1.691 20.714 1.00 83.44 82 THR A O 1
ATOM 646 N N . GLU A 1 83 ? -10.704 3.257 19.105 1.00 88.12 83 GLU A N 1
ATOM 647 C CA . GLU A 1 83 ? -11.920 3.946 19.555 1.00 88.12 83 GLU A CA 1
ATOM 648 C C . GLU A 1 83 ? -13.195 3.313 18.980 1.00 88.12 83 GLU A C 1
ATOM 650 O O . GLU A 1 83 ? -14.285 3.514 19.512 1.00 88.12 83 GLU A O 1
ATOM 655 N N . LEU A 1 84 ? -13.068 2.520 17.912 1.00 90.00 84 LEU A N 1
ATOM 656 C CA . LEU A 1 84 ? -14.171 1.795 17.290 1.00 90.00 84 LEU A CA 1
ATOM 657 C C . LEU A 1 84 ? -14.448 0.482 18.045 1.00 90.00 84 LEU A C 1
ATOM 659 O O . LEU A 1 84 ? -13.630 -0.443 17.962 1.00 90.00 84 LEU A O 1
ATOM 663 N N . PRO A 1 85 ? -15.610 0.339 18.720 1.00 89.62 85 PRO A N 1
ATOM 664 C CA . PRO A 1 85 ? -15.894 -0.816 19.576 1.00 89.62 85 PRO A CA 1
ATOM 665 C C . PRO A 1 85 ? -15.772 -2.149 18.839 1.00 89.62 85 PRO A C 1
ATOM 667 O O . PRO A 1 85 ? -15.166 -3.080 19.355 1.00 89.62 85 PRO A O 1
ATOM 670 N N . SER A 1 86 ? -16.263 -2.218 17.597 1.00 90.88 86 SER A N 1
ATOM 671 C CA . SER A 1 86 ? -16.219 -3.437 16.784 1.00 90.88 86 SER A CA 1
ATOM 672 C C . SER A 1 86 ? -14.789 -3.887 16.462 1.00 90.88 86 SER A C 1
ATOM 674 O O . SER A 1 86 ? -14.514 -5.082 16.428 1.00 90.88 86 SER A O 1
ATOM 676 N N . ILE A 1 87 ? -13.862 -2.948 16.232 1.00 91.44 87 ILE A N 1
ATOM 677 C CA . ILE A 1 87 ? -12.459 -3.276 15.937 1.00 91.44 87 ILE A CA 1
ATOM 678 C C . ILE A 1 87 ? -11.746 -3.693 17.228 1.00 91.44 87 ILE A C 1
ATOM 680 O O . ILE A 1 87 ? -11.071 -4.725 17.255 1.00 91.44 87 ILE A O 1
ATOM 684 N N . ALA A 1 88 ? -11.940 -2.938 18.312 1.00 91.25 88 ALA A N 1
ATOM 685 C CA . ALA A 1 88 ? -11.360 -3.239 19.619 1.00 91.25 88 ALA A CA 1
ATOM 686 C C . ALA A 1 88 ? -11.827 -4.603 20.174 1.00 91.25 88 ALA A C 1
ATOM 688 O O . ALA A 1 88 ? -11.033 -5.361 20.743 1.00 91.25 88 ALA A O 1
ATOM 689 N N . GLU A 1 89 ? -13.096 -4.957 19.967 1.00 93.94 89 GLU A N 1
ATOM 690 C CA . GLU A 1 89 ? -13.661 -6.249 20.363 1.00 93.94 89 GLU A CA 1
ATOM 691 C C . GLU A 1 89 ? -13.015 -7.412 19.600 1.00 93.94 89 GLU A C 1
ATOM 693 O O . GLU A 1 89 ? -12.622 -8.409 20.204 1.00 93.94 89 GLU A O 1
ATOM 698 N N . VAL A 1 90 ? -12.839 -7.300 18.281 1.00 93.50 90 VAL A N 1
ATOM 699 C CA . VAL A 1 90 ? -12.225 -8.372 17.477 1.00 93.50 90 VAL A CA 1
ATOM 700 C C . VAL A 1 90 ? -10.744 -8.548 17.829 1.00 93.50 90 VAL A C 1
ATOM 702 O O . VAL A 1 90 ? -10.270 -9.679 17.967 1.00 93.50 90 VAL A O 1
ATOM 705 N N . LEU A 1 91 ? -10.025 -7.443 18.057 1.00 93.12 91 LEU A N 1
ATOM 706 C CA . LEU A 1 91 ? -8.622 -7.472 18.479 1.00 93.12 91 LEU A CA 1
ATOM 707 C C . LEU A 1 91 ? -8.426 -8.167 19.833 1.00 93.12 91 LEU A C 1
ATOM 709 O O . LEU A 1 91 ? -7.461 -8.914 19.995 1.00 93.12 91 LEU A O 1
ATOM 713 N N . SER A 1 92 ? -9.335 -7.950 20.788 1.00 93.12 92 SER A N 1
ATOM 714 C CA . SER A 1 92 ? -9.253 -8.547 22.129 1.00 93.12 92 SER A CA 1
ATOM 715 C C . SER A 1 92 ? -9.789 -9.981 22.190 1.00 93.12 92 SER A C 1
ATOM 717 O O . SER A 1 92 ? -9.184 -10.832 22.840 1.00 93.12 92 SER A O 1
ATOM 719 N N . SER A 1 93 ? -10.889 -10.278 21.495 1.00 96.75 93 SER A N 1
ATOM 720 C CA . SER A 1 93 ? -11.533 -11.599 21.515 1.00 96.75 93 SER A CA 1
ATOM 721 C C . SER A 1 93 ? -10.809 -12.650 20.670 1.00 96.75 93 SER A C 1
ATOM 723 O O . SER A 1 93 ? -10.869 -13.840 20.984 1.00 96.75 93 SER A O 1
ATOM 725 N N . ARG A 1 94 ? -10.112 -12.247 19.595 1.00 96.06 94 ARG A N 1
ATOM 726 C CA . ARG A 1 94 ? -9.436 -13.165 18.660 1.00 96.06 94 ARG A CA 1
ATOM 727 C C . ARG A 1 94 ? -7.980 -12.759 18.396 1.00 96.06 94 ARG A C 1
ATOM 729 O O . ARG A 1 94 ? -7.608 -12.536 17.239 1.00 96.06 94 ARG A O 1
ATOM 736 N N . PRO A 1 95 ? -7.111 -12.746 19.424 1.00 93.12 95 PRO A N 1
ATOM 737 C CA . PRO A 1 95 ? -5.746 -12.241 19.306 1.00 93.12 95 PRO A CA 1
ATOM 738 C C . PRO A 1 95 ? -4.837 -13.119 18.443 1.00 93.12 95 PRO A C 1
ATOM 740 O O . PRO A 1 95 ? -3.799 -12.644 18.019 1.00 93.12 95 PRO A O 1
ATOM 743 N N . ASN A 1 96 ? -5.180 -14.376 18.145 1.00 94.88 96 ASN A N 1
ATOM 744 C CA . ASN A 1 96 ? -4.385 -15.226 17.243 1.00 94.88 96 ASN A CA 1
ATOM 745 C C . ASN A 1 96 ? -4.832 -15.154 15.775 1.00 94.88 96 ASN A C 1
ATOM 747 O O . ASN A 1 96 ? -4.094 -15.593 14.902 1.00 94.88 96 ASN A O 1
ATOM 751 N N . HIS A 1 97 ? -6.006 -14.576 15.505 1.00 91.56 97 HIS A N 1
ATOM 752 C CA . HIS A 1 97 ? -6.602 -14.494 14.164 1.00 91.56 97 HIS A CA 1
ATOM 753 C C . HIS A 1 97 ? -6.786 -13.048 13.685 1.00 91.56 97 HIS A C 1
ATOM 755 O O . HIS A 1 97 ? -7.337 -12.818 12.615 1.00 91.56 97 HIS A O 1
ATOM 761 N N . THR A 1 98 ? -6.330 -12.076 14.477 1.00 92.94 98 THR A N 1
ATOM 762 C CA . THR A 1 98 ? -6.452 -10.649 14.178 1.00 92.94 98 THR A CA 1
ATOM 763 C C . THR A 1 98 ? -5.104 -9.978 14.379 1.00 92.94 98 THR A C 1
ATOM 765 O O . THR A 1 98 ? -4.387 -10.246 15.348 1.00 92.94 98 THR A O 1
ATOM 768 N N . ARG A 1 99 ? -4.740 -9.093 13.455 1.00 92.25 99 ARG A N 1
ATOM 769 C CA . ARG A 1 99 ? -3.543 -8.259 13.539 1.00 92.25 99 ARG A CA 1
ATOM 770 C C . ARG A 1 99 ? -3.915 -6.842 13.131 1.00 92.25 99 ARG A C 1
ATOM 772 O O . ARG A 1 99 ? -4.651 -6.654 12.167 1.00 92.25 99 ARG A O 1
ATOM 779 N N . LEU A 1 100 ? -3.401 -5.869 13.871 1.00 92.25 100 LEU A N 1
ATOM 780 C CA . LEU A 1 100 ? -3.519 -4.454 13.547 1.00 92.25 100 LEU A CA 1
ATOM 781 C C . LEU A 1 100 ? -2.146 -3.958 13.097 1.00 92.25 100 LEU A C 1
ATOM 783 O O . LEU A 1 100 ? -1.163 -4.130 13.815 1.00 92.25 100 LEU A O 1
ATOM 787 N N . PHE A 1 101 ? -2.092 -3.342 11.920 1.00 91.56 101 PHE A N 1
ATOM 788 C CA . PHE A 1 101 ? -0.872 -2.772 11.358 1.00 91.56 101 PHE A CA 1
ATOM 789 C C . PHE A 1 101 ? -1.074 -1.286 11.087 1.00 91.56 101 PHE A C 1
ATOM 791 O O . PHE A 1 101 ? -2.150 -0.862 10.665 1.00 91.56 101 PHE A O 1
ATOM 798 N N . GLN A 1 102 ? -0.028 -0.497 11.317 1.00 89.12 102 GLN A N 1
ATOM 799 C CA . GLN A 1 102 ? -0.017 0.914 10.965 1.00 89.12 102 GLN A CA 1
ATOM 800 C C . GLN A 1 102 ? 0.643 1.092 9.601 1.00 89.12 102 GLN A C 1
ATOM 802 O O . GLN A 1 102 ? 1.805 0.738 9.417 1.00 89.12 102 GLN A O 1
ATOM 807 N N . PHE A 1 103 ? -0.088 1.687 8.661 1.00 81.50 103 PHE A N 1
ATOM 808 C CA . PHE A 1 103 ? 0.477 2.132 7.395 1.00 81.50 103 PHE A CA 1
ATOM 809 C C . PHE A 1 103 ? 0.859 3.610 7.506 1.00 81.50 103 PHE A C 1
ATOM 811 O O . PHE A 1 103 ? -0.008 4.484 7.564 1.00 81.50 103 PHE A O 1
ATOM 818 N N . VAL A 1 104 ? 2.161 3.884 7.585 1.00 81.81 104 VAL A N 1
ATOM 819 C CA . VAL A 1 104 ? 2.701 5.247 7.610 1.00 81.81 104 VAL A CA 1
ATOM 820 C C . VAL A 1 104 ? 3.059 5.636 6.183 1.00 81.81 104 VAL A C 1
ATOM 822 O O . VAL A 1 104 ? 3.860 4.965 5.541 1.00 81.81 104 VAL A O 1
ATOM 825 N N . ALA A 1 105 ? 2.447 6.708 5.687 1.00 70.38 105 ALA A N 1
ATOM 826 C CA . ALA A 1 105 ? 2.713 7.244 4.360 1.00 70.38 105 ALA A CA 1
ATOM 827 C C . ALA A 1 105 ? 3.190 8.689 4.480 1.00 70.38 105 ALA A C 1
ATOM 829 O O . ALA A 1 105 ? 2.545 9.494 5.161 1.00 70.38 105 ALA A O 1
ATOM 830 N N . ASP A 1 106 ? 4.282 9.006 3.790 1.00 67.19 106 ASP A N 1
ATOM 831 C CA . ASP A 1 106 ? 4.767 10.374 3.656 1.00 67.19 106 ASP A CA 1
ATOM 832 C C . ASP A 1 106 ? 3.758 11.238 2.886 1.00 67.19 106 ASP A C 1
ATOM 834 O O . ASP A 1 106 ? 2.932 10.745 2.111 1.00 67.19 106 ASP A O 1
ATOM 838 N N . ALA A 1 107 ? 3.805 12.552 3.109 1.00 63.41 107 ALA A N 1
ATOM 839 C CA . ALA A 1 107 ? 3.046 13.486 2.287 1.00 63.41 107 ALA A CA 1
ATOM 840 C C . ALA A 1 107 ? 3.502 13.372 0.820 1.00 63.41 107 ALA A C 1
ATOM 842 O O . ALA A 1 107 ? 4.700 13.217 0.575 1.00 63.41 107 ALA A O 1
ATOM 843 N N . PRO A 1 108 ? 2.608 13.521 -0.171 1.00 66.12 108 PRO A N 1
ATOM 844 C CA . PRO A 1 108 ? 1.171 13.840 -0.107 1.00 66.12 108 PRO A CA 1
ATOM 845 C C . PRO A 1 108 ? 0.250 12.694 0.357 1.00 66.12 108 PRO A C 1
ATOM 847 O O . PRO A 1 108 ? 0.392 11.543 -0.035 1.00 66.12 108 PRO A O 1
ATOM 850 N N . THR A 1 109 ? -0.775 13.023 1.149 1.00 71.69 109 THR A N 1
ATOM 851 C CA . THR A 1 109 ? -1.713 12.043 1.729 1.00 71.69 109 THR A CA 1
ATOM 852 C C . THR A 1 109 ? -3.022 11.931 0.944 1.00 71.69 109 THR A C 1
ATOM 854 O O . THR A 1 109 ? -4.098 11.971 1.539 1.00 71.69 109 THR A O 1
ATOM 857 N N . THR A 1 110 ? -2.960 11.835 -0.388 1.00 81.19 110 THR A N 1
ATOM 858 C CA . THR A 1 110 ? -4.178 11.602 -1.187 1.00 81.19 110 THR A CA 1
ATOM 859 C C . THR A 1 110 ? -4.567 10.121 -1.168 1.00 81.19 110 THR A C 1
ATOM 861 O O . THR A 1 110 ? -3.700 9.242 -1.147 1.00 81.19 110 THR A O 1
ATOM 864 N N . THR A 1 111 ? -5.870 9.828 -1.190 1.00 82.19 111 THR A N 1
ATOM 865 C CA . THR A 1 111 ? -6.401 8.452 -1.166 1.00 82.19 111 THR A CA 1
ATOM 866 C C . THR A 1 111 ? -5.849 7.619 -2.322 1.00 82.19 111 THR A C 1
ATOM 868 O O . THR A 1 111 ? -5.373 6.505 -2.113 1.00 82.19 111 THR A O 1
ATOM 871 N N . MET A 1 112 ? -5.806 8.193 -3.527 1.00 82.19 112 MET A N 1
ATOM 872 C CA . MET A 1 112 ? -5.311 7.519 -4.729 1.00 82.19 112 MET A CA 1
ATOM 873 C C . MET A 1 112 ? -3.854 7.058 -4.601 1.00 82.19 112 MET A C 1
ATOM 875 O O . MET A 1 112 ? -3.515 5.934 -4.960 1.00 82.19 112 MET A O 1
ATOM 879 N N . GLN A 1 113 ? -2.983 7.891 -4.035 1.00 80.56 113 GLN A N 1
ATOM 880 C CA . GLN A 1 113 ? -1.570 7.541 -3.871 1.00 80.56 113 GLN A CA 1
ATOM 881 C C . GLN A 1 113 ? -1.358 6.419 -2.869 1.00 80.56 113 GLN A C 1
ATOM 883 O O . GLN A 1 113 ? -0.500 5.564 -3.075 1.00 80.56 113 GLN A O 1
ATOM 888 N N . ARG A 1 114 ? -2.159 6.406 -1.801 1.00 83.88 114 ARG A N 1
ATOM 889 C CA . ARG A 1 114 ? -2.120 5.340 -0.801 1.00 83.88 114 ARG A CA 1
ATOM 890 C C . ARG A 1 114 ? -2.613 4.025 -1.386 1.00 83.88 114 ARG A C 1
ATOM 892 O O . ARG A 1 114 ? -1.981 3.005 -1.151 1.00 83.88 114 ARG A O 1
ATOM 899 N N . LEU A 1 115 ? -3.676 4.052 -2.191 1.00 87.19 115 LEU A N 1
ATOM 900 C CA . LEU A 1 115 ? -4.158 2.863 -2.893 1.00 87.19 115 LEU A CA 1
ATOM 901 C C . LEU A 1 115 ? -3.145 2.357 -3.925 1.00 87.19 115 LEU A C 1
ATOM 903 O O . LEU A 1 115 ? -2.888 1.157 -3.957 1.00 87.19 115 LEU A O 1
ATOM 907 N N . LYS A 1 116 ? -2.507 3.242 -4.704 1.00 85.00 116 LYS A N 1
ATOM 908 C CA . LYS A 1 116 ? -1.432 2.856 -5.635 1.00 85.00 116 LYS A CA 1
ATOM 909 C C . LYS A 1 116 ? -0.262 2.213 -4.887 1.00 85.00 116 LYS A C 1
ATOM 911 O O . LYS A 1 116 ? 0.121 1.098 -5.210 1.00 85.00 116 LYS A O 1
ATOM 916 N N . GLY A 1 117 ? 0.242 2.852 -3.831 1.00 84.31 117 GLY A N 1
ATOM 917 C CA . GLY A 1 117 ? 1.318 2.290 -3.008 1.00 84.31 117 GLY A CA 1
ATOM 918 C C . GLY A 1 117 ? 0.945 0.957 -2.350 1.00 84.31 117 GLY A C 1
ATOM 919 O O . GLY A 1 117 ? 1.754 0.037 -2.337 1.00 84.31 117 GLY A O 1
ATOM 920 N N . LEU A 1 118 ? -0.294 0.813 -1.867 1.00 87.06 118 LEU A N 1
ATOM 921 C CA . LEU A 1 118 ? -0.796 -0.427 -1.265 1.00 87.06 118 LEU A CA 1
ATOM 922 C C . LEU A 1 118 ? -0.931 -1.572 -2.279 1.00 87.06 118 LEU A C 1
ATOM 924 O O . LEU A 1 118 ? -0.775 -2.736 -1.918 1.00 87.06 118 LEU A O 1
ATOM 928 N N . THR A 1 119 ? -1.269 -1.259 -3.529 1.00 87.81 119 THR A N 1
ATOM 929 C CA . THR A 1 119 ? -1.564 -2.265 -4.561 1.00 87.81 119 THR A CA 1
ATOM 930 C C . THR A 1 119 ? -0.353 -2.631 -5.413 1.00 87.81 119 THR A C 1
ATOM 932 O O . THR A 1 119 ? -0.211 -3.800 -5.767 1.00 87.81 119 THR A O 1
ATOM 935 N N . THR A 1 120 ? 0.544 -1.680 -5.691 1.00 85.69 120 THR A N 1
ATOM 936 C CA . THR A 1 120 ? 1.733 -1.887 -6.541 1.00 85.69 120 THR A CA 1
ATOM 937 C C . THR A 1 120 ? 3.048 -1.917 -5.758 1.00 85.69 120 THR A C 1
ATOM 939 O O . THR A 1 120 ? 4.077 -2.310 -6.299 1.00 85.69 120 THR A O 1
ATOM 942 N N . GLY A 1 121 ? 3.059 -1.485 -4.490 1.00 82.94 121 GLY A N 1
ATOM 943 C CA . GLY A 1 121 ? 4.282 -1.363 -3.681 1.00 82.94 121 GLY A CA 1
ATOM 944 C C . GLY A 1 121 ? 5.211 -0.219 -4.111 1.00 82.94 121 GLY A C 1
ATOM 945 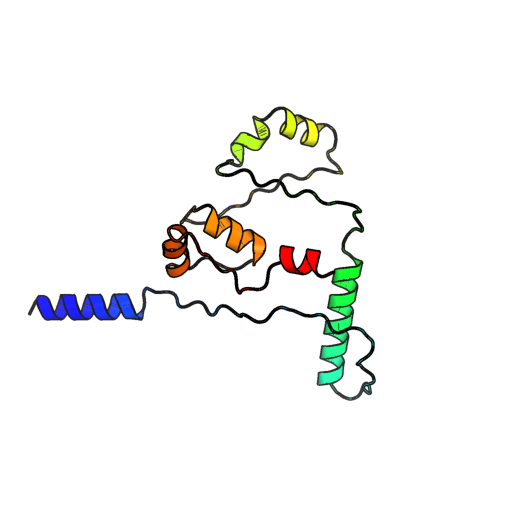O O . GLY A 1 121 ? 6.295 -0.058 -3.554 1.00 82.94 121 GLY A O 1
ATOM 946 N N . GLY A 1 122 ? 4.813 0.578 -5.107 1.00 78.88 122 GLY A N 1
ATOM 947 C CA . GLY A 1 122 ? 5.633 1.646 -5.664 1.00 78.88 122 GLY A CA 1
ATOM 948 C C . GLY A 1 122 ? 5.486 2.993 -4.947 1.00 78.88 122 GLY A C 1
ATOM 949 O O . GLY A 1 122 ? 4.450 3.306 -4.364 1.00 78.88 122 GLY A O 1
ATOM 950 N N . LEU A 1 123 ? 6.511 3.842 -5.061 1.00 75.19 123 LEU A N 1
ATOM 951 C CA . LEU A 1 123 ? 6.500 5.206 -4.517 1.00 75.19 123 LEU A CA 1
ATOM 952 C C . LEU A 1 123 ? 5.691 6.175 -5.407 1.00 75.19 123 LEU A C 1
ATOM 954 O O . LEU A 1 123 ? 5.892 6.178 -6.628 1.00 75.19 123 LEU A O 1
ATOM 958 N N . PRO A 1 124 ? 4.806 7.018 -4.843 1.00 68.81 124 PRO A N 1
ATOM 959 C CA . PRO A 1 124 ? 4.024 7.978 -5.620 1.00 68.81 124 PRO A CA 1
ATOM 960 C C . PRO A 1 124 ? 4.917 9.054 -6.255 1.00 68.81 124 PRO A C 1
ATOM 962 O O . PRO A 1 124 ? 5.884 9.509 -5.645 1.00 68.81 124 PRO A O 1
ATOM 965 N N . THR A 1 125 ? 4.579 9.496 -7.470 1.00 70.75 125 THR A N 1
A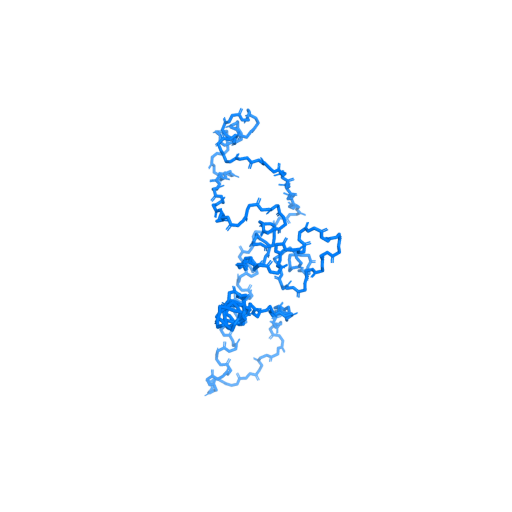TOM 966 C CA . THR A 1 125 ? 5.288 10.595 -8.151 1.00 70.75 125 THR A CA 1
ATOM 967 C C . THR A 1 125 ? 4.479 11.891 -8.199 1.00 70.75 125 THR A C 1
ATOM 969 O O . THR A 1 125 ? 3.261 11.890 -8.017 1.00 70.75 125 THR A O 1
ATOM 972 N N . PHE A 1 126 ? 5.145 13.013 -8.501 1.00 66.31 126 PHE A N 1
ATOM 973 C CA . PHE A 1 126 ? 4.488 14.313 -8.704 1.00 66.31 126 PHE A CA 1
ATOM 974 C C . PHE A 1 126 ? 3.400 14.272 -9.791 1.00 66.31 126 PHE A C 1
ATOM 976 O O . PHE A 1 126 ? 2.341 14.878 -9.634 1.00 66.31 126 PHE A O 1
ATOM 983 N N . VAL A 1 127 ? 3.633 13.517 -10.871 1.00 67.81 127 VAL A N 1
ATOM 984 C CA . VAL A 1 127 ? 2.658 13.333 -11.959 1.00 67.81 127 VAL A CA 1
ATOM 985 C C . VAL A 1 127 ? 1.421 12.588 -11.457 1.00 67.81 127 VAL A C 1
ATOM 987 O O . VAL A 1 127 ? 0.298 12.958 -11.795 1.00 67.81 127 VAL A O 1
ATOM 990 N N . ASP A 1 128 ? 1.610 11.594 -10.587 1.00 67.19 128 ASP A N 1
ATOM 991 C CA . ASP A 1 128 ? 0.500 10.853 -9.987 1.00 67.19 128 ASP A CA 1
ATOM 992 C C . ASP A 1 128 ? -0.353 11.726 -9.062 1.00 67.19 128 ASP A C 1
ATOM 994 O O . ASP A 1 128 ? -1.560 11.521 -8.989 1.00 67.19 128 ASP A O 1
ATOM 998 N N . MET A 1 129 ? 0.232 12.737 -8.402 1.00 65.38 129 MET A N 1
ATOM 999 C CA . MET A 1 129 ? -0.554 13.698 -7.609 1.00 65.38 129 MET A CA 1
ATOM 1000 C C . MET A 1 129 ? -1.535 14.482 -8.483 1.00 65.38 129 MET A C 1
ATOM 1002 O O . MET A 1 129 ? -2.654 14.754 -8.061 1.00 65.38 129 MET A O 1
ATOM 1006 N N . GLY A 1 130 ? -1.101 14.869 -9.688 1.00 64.94 130 GLY A N 1
ATOM 1007 C CA . GLY A 1 130 ? -1.941 15.591 -10.643 1.00 64.94 130 GLY A CA 1
ATOM 1008 C C . GLY A 1 130 ? -3.074 14.717 -11.175 1.00 64.94 130 GLY A C 1
ATOM 1009 O O . GLY A 1 130 ? -4.200 15.186 -11.316 1.00 64.94 130 GLY A O 1
ATOM 1010 N N . ARG A 1 131 ? -2.800 13.425 -11.390 1.00 66.75 131 ARG A N 1
ATOM 1011 C CA . ARG A 1 131 ? -3.808 12.449 -11.820 1.00 66.75 131 ARG A CA 1
ATOM 1012 C C . ARG A 1 131 ? -4.869 12.165 -10.763 1.00 66.75 131 ARG A C 1
ATOM 1014 O O . ARG A 1 131 ? -5.968 11.800 -11.145 1.00 66.75 131 ARG A O 1
ATOM 1021 N N . SER A 1 132 ? -4.611 12.403 -9.472 1.00 62.03 132 SER A N 1
ATOM 1022 C CA . SER A 1 132 ? -5.649 12.312 -8.429 1.00 62.03 132 SER A CA 1
ATOM 1023 C C . SER A 1 132 ? -6.861 13.227 -8.680 1.00 62.03 132 SER A C 1
ATOM 1025 O O . SER A 1 132 ? -7.904 13.017 -8.066 1.00 62.03 132 SER A O 1
ATOM 1027 N N . PHE A 1 133 ? -6.733 14.236 -9.551 1.00 68.19 133 PHE A N 1
ATOM 1028 C CA . PHE A 1 133 ? -7.822 15.132 -9.960 1.00 68.19 133 PHE A CA 1
ATOM 1029 C C . PHE A 1 133 ? -8.487 14.737 -11.287 1.00 68.19 133 PHE A C 1
ATOM 1031 O O . PHE A 1 133 ? -9.474 15.359 -11.675 1.00 68.19 133 PHE A O 1
ATOM 1038 N N . ASP A 1 134 ? -7.954 13.732 -11.982 1.00 66.25 134 ASP A N 1
ATOM 1039 C CA . ASP A 1 134 ? -8.504 13.193 -13.221 1.00 66.25 134 ASP A CA 1
ATOM 1040 C C . ASP A 1 134 ? -9.307 11.916 -12.925 1.00 66.25 134 ASP A C 1
ATOM 1042 O O . ASP A 1 134 ? -8.892 11.062 -12.141 1.00 66.25 134 ASP A O 1
ATOM 1046 N N . ALA A 1 135 ? -10.483 11.780 -13.535 1.00 56.22 135 ALA A N 1
ATOM 1047 C CA . ALA A 1 135 ? -11.420 10.691 -13.247 1.00 56.22 135 ALA A CA 1
ATOM 1048 C C . ALA A 1 135 ? -11.034 9.357 -13.921 1.00 56.22 135 ALA A C 1
ATOM 1050 O O . ALA A 1 135 ? -11.664 8.333 -13.660 1.00 56.22 135 ALA A O 1
ATOM 1051 N N . GLY A 1 136 ? -10.022 9.365 -14.795 1.00 57.31 136 GLY A N 1
ATOM 1052 C CA . GLY A 1 136 ? -9.606 8.229 -15.621 1.00 57.31 136 GLY A CA 1
ATOM 1053 C C . GLY A 1 136 ? -8.206 7.715 -15.298 1.00 57.31 136 GLY A C 1
ATOM 1054 O O . GLY A 1 136 ? -7.353 7.675 -16.183 1.00 57.31 136 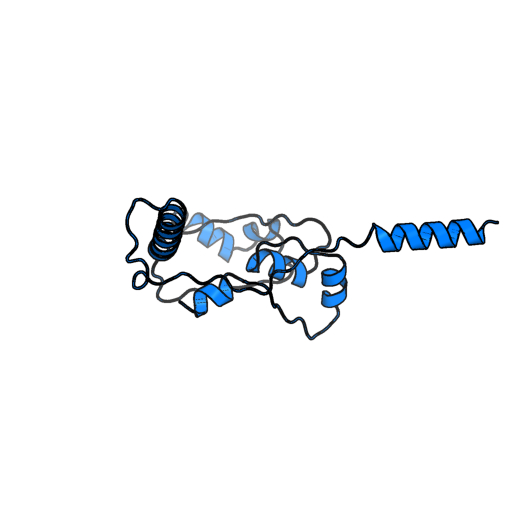GLY A O 1
ATOM 1055 N N . ILE A 1 137 ? -7.941 7.327 -14.048 1.00 63.75 137 ILE A N 1
ATOM 1056 C CA . ILE A 1 137 ? -6.669 6.672 -13.717 1.00 63.75 137 ILE A CA 1
ATOM 1057 C C . ILE A 1 137 ? -6.673 5.240 -14.246 1.00 63.75 137 ILE A C 1
ATOM 1059 O O . ILE A 1 137 ? -7.410 4.380 -13.769 1.00 63.75 137 ILE A O 1
ATOM 1063 N N . ASP A 1 138 ? -5.792 4.999 -15.208 1.00 68.00 138 ASP A N 1
ATOM 1064 C CA . ASP A 1 138 ? -5.491 3.685 -15.756 1.00 68.00 138 ASP A CA 1
ATOM 1065 C C . ASP A 1 138 ? -4.220 3.133 -15.085 1.00 68.00 138 ASP A C 1
ATOM 1067 O O . ASP A 1 138 ? -3.102 3.590 -15.349 1.00 68.00 138 ASP A O 1
ATOM 1071 N N . LEU A 1 139 ? -4.394 2.200 -14.140 1.00 72.00 139 LEU A N 1
ATOM 1072 C CA . LEU A 1 139 ? -3.291 1.527 -13.450 1.00 72.00 139 LEU A CA 1
ATOM 1073 C C . LEU A 1 139 ? -2.687 0.466 -14.376 1.00 72.00 139 LEU A C 1
ATOM 1075 O O . LEU A 1 139 ? -3.136 -0.674 -14.420 1.00 72.00 139 LEU A O 1
ATOM 1079 N N . GLN A 1 140 ? -1.645 0.864 -15.100 1.00 76.38 140 GLN A N 1
ATOM 1080 C CA . GLN A 1 140 ? -0.912 0.007 -16.039 1.00 76.38 140 GLN A CA 1
ATOM 1081 C C . GLN A 1 140 ? 0.199 -0.827 -15.371 1.00 76.38 140 GLN A C 1
ATOM 1083 O O . GLN A 1 140 ? 0.829 -1.648 -16.032 1.00 76.38 140 GLN A O 1
ATOM 1088 N N . GLU A 1 141 ? 0.479 -0.584 -14.088 1.00 82.00 141 GLU A N 1
ATOM 1089 C CA . GLU A 1 141 ? 1.481 -1.323 -13.312 1.00 82.00 141 GLU A CA 1
ATOM 1090 C C . GLU A 1 141 ? 0.924 -2.660 -12.812 1.00 82.00 141 GLU A C 1
ATOM 1092 O O . GLU A 1 141 ? -0.277 -2.805 -12.553 1.00 82.00 141 GLU A O 1
ATOM 1097 N N . ASP A 1 142 ? 1.822 -3.619 -12.597 1.00 82.88 142 ASP A N 1
ATOM 1098 C CA . ASP A 1 142 ? 1.462 -4.855 -11.915 1.00 82.88 142 ASP A CA 1
ATOM 1099 C C . ASP A 1 142 ? 0.988 -4.579 -10.476 1.00 82.88 142 ASP A C 1
ATOM 1101 O O . ASP A 1 142 ? 1.528 -3.722 -9.770 1.00 82.88 142 ASP A O 1
ATOM 1105 N N . ASN A 1 143 ? -0.044 -5.302 -10.041 1.00 86.75 143 ASN A N 1
ATOM 1106 C CA . ASN A 1 143 ? -0.623 -5.158 -8.713 1.00 86.75 143 ASN A CA 1
ATOM 1107 C C . ASN A 1 143 ? -1.111 -6.497 -8.163 1.00 86.75 143 ASN A C 1
ATOM 1109 O O . ASN A 1 143 ? -1.621 -7.349 -8.893 1.00 86.75 143 ASN A O 1
ATOM 1113 N N . TRP A 1 144 ? -0.999 -6.663 -6.846 1.00 86.69 144 TRP A N 1
ATOM 1114 C CA . TRP A 1 144 ? -1.309 -7.941 -6.202 1.00 86.69 144 TRP A CA 1
ATOM 1115 C C . TRP A 1 144 ? -2.784 -8.338 -6.325 1.00 86.69 144 TRP A C 1
ATOM 1117 O O . TRP A 1 144 ? -3.085 -9.527 -6.346 1.00 86.69 144 TRP A O 1
ATOM 1127 N N . LEU A 1 145 ? -3.706 -7.373 -6.430 1.00 86.88 145 LEU A N 1
ATOM 1128 C CA . LEU A 1 145 ? -5.136 -7.658 -6.561 1.00 86.88 145 LEU A CA 1
ATOM 1129 C C . LEU A 1 145 ? -5.432 -8.327 -7.907 1.00 86.88 145 LEU A C 1
ATOM 1131 O O . LEU A 1 145 ? -6.128 -9.336 -7.974 1.00 86.88 145 LEU A O 1
ATOM 1135 N N . HIS A 1 146 ? -4.855 -7.790 -8.976 1.00 86.12 146 HIS A N 1
ATOM 1136 C CA . HIS A 1 146 ? -4.955 -8.351 -10.311 1.00 86.12 146 HIS A CA 1
ATOM 1137 C C . HIS A 1 146 ? -4.280 -9.728 -10.402 1.00 86.12 146 HIS A C 1
ATOM 1139 O O . HIS A 1 146 ? -4.828 -10.631 -11.032 1.00 86.12 146 HIS A O 1
ATOM 1145 N N . GLN A 1 147 ? -3.150 -9.922 -9.716 1.00 81.44 147 GLN A N 1
ATOM 1146 C CA . GLN A 1 147 ? -2.502 -11.233 -9.612 1.00 81.44 147 GLN A CA 1
ATOM 1147 C C . GLN A 1 147 ? -3.344 -12.250 -8.827 1.00 81.44 147 GLN A C 1
ATOM 1149 O O . GLN A 1 147 ? -3.435 -13.406 -9.226 1.00 81.44 147 GLN A O 1
ATOM 1154 N N . ALA A 1 148 ? -4.016 -11.826 -7.753 1.00 80.25 148 ALA A N 1
ATOM 1155 C CA . ALA A 1 148 ? -4.879 -12.693 -6.953 1.00 80.25 148 ALA A CA 1
ATOM 1156 C C . ALA A 1 148 ? -6.114 -13.185 -7.728 1.00 80.25 148 ALA A C 1
ATOM 1158 O O . ALA A 1 148 ? -6.531 -14.322 -7.540 1.00 80.25 148 ALA A O 1
ATOM 1159 N N . VAL A 1 149 ? -6.681 -12.354 -8.613 1.00 81.56 149 VAL A N 1
ATOM 1160 C CA . VAL A 1 149 ? -7.828 -12.730 -9.464 1.00 81.56 149 VAL A CA 1
ATOM 1161 C C . VAL A 1 149 ? -7.424 -13.654 -10.616 1.00 81.56 149 VAL A C 1
ATOM 1163 O O . VAL A 1 149 ? -8.239 -14.445 -11.076 1.00 81.56 149 VAL A O 1
ATOM 1166 N N . ARG A 1 150 ? -6.184 -13.547 -11.108 1.00 71.56 150 ARG A N 1
ATOM 1167 C CA . ARG A 1 150 ? -5.668 -14.362 -12.223 1.00 71.56 150 ARG A CA 1
ATOM 1168 C C . ARG A 1 150 ? -5.219 -15.769 -11.830 1.00 71.56 150 ARG A C 1
ATOM 1170 O O . ARG A 1 150 ? -4.799 -16.511 -12.717 1.00 71.56 150 ARG A O 1
ATOM 1177 N N . ARG A 1 151 ? -5.236 -16.086 -10.538 1.00 61.12 151 ARG A N 1
ATOM 1178 C CA . ARG A 1 151 ? -4.808 -17.379 -10.012 1.00 61.12 151 ARG A CA 1
ATOM 1179 C C . ARG A 1 151 ? -5.685 -18.529 -10.508 1.00 61.12 151 ARG A C 1
ATOM 1181 O O . ARG A 1 151 ? -6.901 -18.310 -10.692 1.00 61.12 151 ARG A O 1
#

Sequence (151 aa):
NVGLLHIFGVLMFLSGFLLTRRELRDISSCPTQELVDCEDADEQCRLRRIGIDMCSSALGMLPDYELVVILIVDALRFDFSTELPSIAEVLSSRPNHTRLFQFVADAPTTTMQRLKGLTTGGLPTFVDMGRSFDAGIDLQEDNWLHQAVRR

Secondary structure (DSSP, 8-state):
-HHHHHHHHHHHHHHHSS-------PPP-PPPGGG----TT-HHHHHHHHHHHHHHHHHHTS---S-------TT--GGGGTTSHHHHHHHHH-TTT--------PSP--HHHHHHHHHH-PPP-HHHHHHTTSS-----S--HHHHHHT-